Protein AF-A0A151REN8-F1 (afdb_monomer_lite)

pLDDT: mean 88.71, std 7.43, range [49.59, 95.94]

Radius of gyration: 11.91 Å; chains: 1; bounding box: 26×23×32 Å

InterPro domains:
  IPR018289 MULE transposase domain [PF10551] (2-62)

Sequence (65 aa):
MIGINYHWQNIFLGFAFLADEKVYSFVWLFETFSKAMRGHKPVMVIIDQDLAMKIVIEKVFNGLS

Foldseek 3Di:
DWDQDPVRDTDDLDDDDFPDPALVSLLVVLLVSCVVVVNDADPDDDDPPDPSNVVSCCVRRVVPD

Secondary structure (DSSP, 8-state):
-EEE-TT--EEE------SS-SHHHHHHHHHHHHHHTTTPPPS-----S-HHHHHHHIIIII---

Organism: Cajanus cajan (NCBI:txid3821)

Structure (mmCIF, N/CA/C/O backbone):
data_AF-A0A151REN8-F1
#
_entry.id   AF-A0A151REN8-F1
#
loop_
_atom_site.group_PDB
_atom_site.id
_atom_site.type_symbol
_atom_site.label_atom_id
_atom_site.label_alt_id
_atom_site.label_comp_id
_atom_site.label_asym_id
_atom_site.label_entity_id
_atom_site.label_seq_id
_atom_site.pdbx_PDB_ins_code
_atom_site.Cartn_x
_atom_site.Cartn_y
_atom_site.Cartn_z
_atom_site.occupancy
_atom_site.B_iso_or_equiv
_atom_site.auth_seq_id
_atom_site.auth_comp_id
_atom_site.auth_asym_id
_atom_site.auth_atom_id
_atom_site.pdbx_PDB_model_num
ATOM 1 N N . MET A 1 1 ? -4.864 -1.729 -6.433 1.00 89.19 1 MET A N 1
ATOM 2 C CA . MET A 1 1 ? -3.529 -1.106 -6.492 1.00 89.19 1 MET A CA 1
ATOM 3 C C . MET A 1 1 ? -2.864 -1.442 -7.808 1.00 89.19 1 MET A C 1
ATOM 5 O O . MET A 1 1 ? -2.734 -2.614 -8.155 1.00 89.19 1 MET A O 1
ATOM 9 N N . ILE A 1 2 ? -2.453 -0.401 -8.523 1.00 93.50 2 ILE A N 1
ATOM 10 C CA . ILE A 1 2 ? -1.639 -0.500 -9.732 1.00 93.50 2 ILE A CA 1
ATOM 11 C C . ILE A 1 2 ? -0.260 0.063 -9.396 1.00 93.50 2 ILE A C 1
ATOM 13 O O . ILE A 1 2 ? -0.164 1.096 -8.736 1.00 93.50 2 ILE A O 1
ATOM 17 N N . GLY A 1 3 ? 0.789 -0.640 -9.805 1.00 93.19 3 GLY A N 1
ATOM 18 C CA . GLY A 1 3 ? 2.166 -0.163 -9.767 1.00 93.19 3 GLY A CA 1
ATOM 19 C C . GLY A 1 3 ? 2.628 0.256 -11.155 1.00 93.19 3 GLY A C 1
ATOM 20 O O . GLY A 1 3 ? 2.111 -0.236 -12.156 1.00 93.19 3 GLY A O 1
ATOM 21 N N . ILE A 1 4 ? 3.627 1.130 -11.203 1.00 94.25 4 ILE A N 1
ATOM 22 C CA . ILE A 1 4 ? 4.325 1.504 -12.433 1.00 94.25 4 ILE A CA 1
ATOM 23 C C . ILE A 1 4 ? 5.785 1.087 -12.264 1.00 94.25 4 ILE A C 1
ATOM 25 O O . ILE A 1 4 ? 6.410 1.424 -11.257 1.00 94.25 4 ILE A O 1
ATOM 29 N N . ASN A 1 5 ? 6.317 0.317 -13.213 1.00 92.25 5 ASN A N 1
ATOM 30 C CA . ASN A 1 5 ? 7.733 -0.061 -13.208 1.00 92.25 5 ASN A CA 1
ATOM 31 C C . ASN A 1 5 ? 8.611 0.994 -13.910 1.00 92.25 5 ASN A C 1
ATOM 33 O O . ASN A 1 5 ? 8.117 1.954 -14.499 1.00 92.25 5 ASN A O 1
ATOM 37 N N . TYR A 1 6 ? 9.929 0.783 -13.909 1.00 91.38 6 TYR A N 1
ATOM 38 C CA . TYR A 1 6 ? 10.892 1.660 -14.592 1.00 91.38 6 TYR A CA 1
ATOM 39 C C . TYR A 1 6 ? 10.698 1.761 -16.117 1.00 91.38 6 TYR A C 1
ATOM 41 O O . TYR A 1 6 ? 11.256 2.655 -16.747 1.00 91.38 6 TYR A O 1
ATOM 49 N N . HIS A 1 7 ? 9.901 0.871 -16.712 1.00 95.38 7 HIS A N 1
ATOM 50 C CA . HIS A 1 7 ? 9.536 0.888 -18.128 1.00 95.38 7 HIS A CA 1
ATOM 51 C C . HIS A 1 7 ? 8.173 1.546 -18.386 1.00 95.38 7 HIS A C 1
ATOM 53 O O . HIS A 1 7 ? 7.642 1.410 -19.486 1.00 95.38 7 HIS A O 1
ATOM 59 N N . TRP A 1 8 ? 7.601 2.246 -17.399 1.00 91.81 8 TRP A N 1
ATOM 60 C CA . TRP A 1 8 ? 6.295 2.914 -17.494 1.00 91.81 8 TRP A CA 1
ATOM 61 C C . TRP A 1 8 ? 5.119 1.968 -17.761 1.00 91.81 8 TRP A C 1
ATOM 63 O O . TRP A 1 8 ? 4.074 2.375 -18.265 1.00 91.81 8 TRP A O 1
ATOM 73 N N . GLN A 1 9 ? 5.273 0.692 -17.414 1.00 95.94 9 GLN A N 1
ATOM 74 C CA . GLN A 1 9 ? 4.223 -0.303 -17.585 1.00 95.94 9 GLN A CA 1
ATOM 75 C C . GLN A 1 9 ? 3.381 -0.409 -16.319 1.00 95.94 9 GLN A C 1
ATOM 77 O O . GLN A 1 9 ? 3.913 -0.485 -15.208 1.00 95.94 9 GLN A O 1
ATOM 82 N N . ASN A 1 10 ? 2.066 -0.479 -16.512 1.00 95.31 10 ASN A N 1
ATOM 83 C CA . ASN A 1 10 ? 1.118 -0.745 -15.441 1.00 95.31 10 ASN A CA 1
ATOM 84 C C . ASN A 1 10 ? 1.196 -2.215 -15.024 1.00 95.31 10 ASN A C 1
ATOM 86 O O . ASN A 1 10 ? 1.074 -3.117 -15.853 1.00 95.31 10 ASN 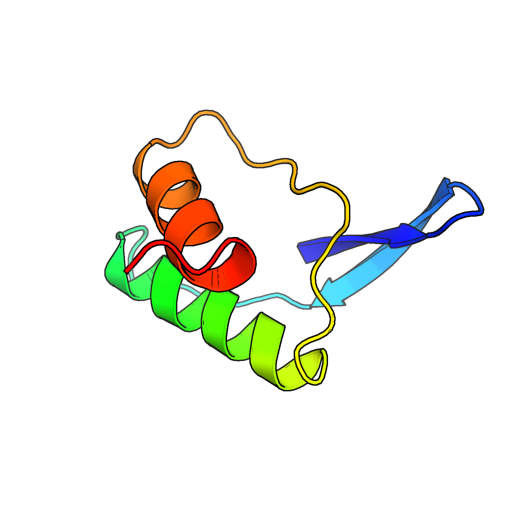A O 1
ATOM 90 N N . ILE A 1 11 ? 1.347 -2.448 -13.725 1.00 94.00 11 ILE A N 1
ATOM 91 C CA . ILE A 1 11 ? 1.374 -3.777 -13.118 1.00 94.00 11 ILE A CA 1
ATOM 92 C C . ILE A 1 11 ? 0.239 -3.856 -12.105 1.00 94.00 11 ILE A C 1
ATOM 94 O O . ILE A 1 11 ? 0.133 -3.024 -11.203 1.00 94.00 11 ILE A O 1
ATOM 98 N N . PHE A 1 12 ? -0.613 -4.871 -12.232 1.00 93.12 12 PHE A N 1
ATOM 99 C CA . PHE A 1 12 ? -1.627 -5.149 -11.224 1.00 93.12 12 PHE A CA 1
ATOM 100 C C . PHE A 1 12 ? -0.967 -5.740 -9.978 1.00 93.12 12 PHE A C 1
ATOM 102 O O . PHE A 1 12 ? -0.420 -6.839 -10.026 1.00 93.12 12 PHE A O 1
ATOM 109 N N . LEU A 1 13 ? -1.014 -5.005 -8.867 1.00 91.38 13 LEU A N 1
ATOM 110 C CA . LEU A 1 13 ? -0.402 -5.431 -7.606 1.00 91.38 13 LEU A CA 1
ATOM 111 C C . LEU A 1 13 ? -1.401 -6.106 -6.658 1.00 91.38 13 LEU A C 1
ATOM 113 O O . LEU A 1 13 ? -0.994 -6.785 -5.722 1.00 91.38 13 LEU A O 1
A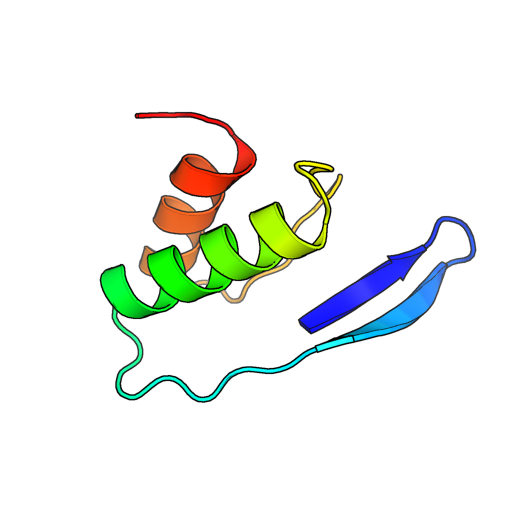TOM 117 N N . GLY A 1 14 ? -2.702 -5.916 -6.885 1.00 91.12 14 GLY A N 1
ATOM 118 C CA . GLY A 1 14 ? -3.764 -6.524 -6.087 1.00 91.12 14 GLY A CA 1
ATOM 119 C C . GLY A 1 14 ? -4.923 -5.576 -5.804 1.00 91.12 14 GLY A C 1
ATOM 120 O O . GLY A 1 14 ? -4.934 -4.418 -6.228 1.00 91.12 14 GLY A O 1
ATOM 121 N N . PHE A 1 15 ? -5.905 -6.068 -5.059 1.00 92.50 15 PHE A N 1
ATOM 122 C CA . PHE A 1 15 ? -7.081 -5.326 -4.612 1.00 92.50 15 PHE A CA 1
ATOM 123 C C . PHE A 1 15 ? -7.51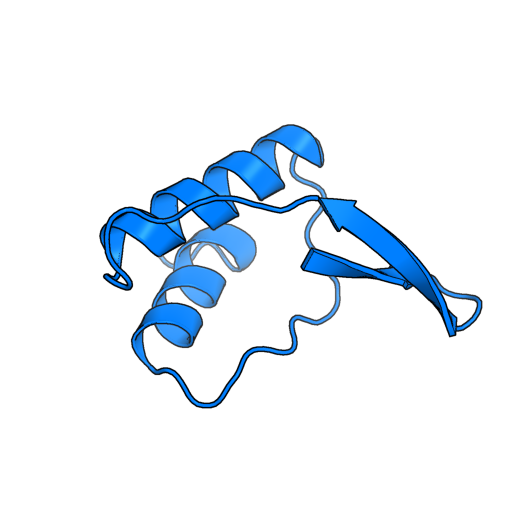2 -5.824 -3.231 1.00 92.50 15 PHE A C 1
ATOM 125 O O . PHE A 1 15 ? -7.127 -6.916 -2.818 1.00 92.50 15 PHE A O 1
ATOM 132 N N . ALA A 1 16 ? -8.296 -5.016 -2.524 1.00 90.75 16 ALA A N 1
ATOM 133 C CA . ALA A 1 16 ? -8.851 -5.367 -1.228 1.00 90.75 16 ALA A CA 1
ATOM 134 C C . ALA A 1 16 ? -10.272 -4.824 -1.114 1.00 90.75 16 ALA A C 1
ATOM 136 O O . ALA A 1 16 ? -10.573 -3.752 -1.638 1.00 90.75 16 ALA A O 1
ATOM 137 N N . PHE A 1 17 ? -11.121 -5.562 -0.406 1.00 91.31 17 PHE A N 1
ATOM 138 C CA . PHE A 1 17 ? -12.427 -5.079 0.014 1.00 91.31 17 PHE A CA 1
ATOM 139 C C . PHE A 1 17 ? -12.283 -4.449 1.394 1.00 91.31 17 PHE A C 1
ATOM 141 O O . PHE A 1 17 ? -11.822 -5.107 2.327 1.00 91.31 17 PHE A O 1
ATOM 148 N N . LEU A 1 18 ? -12.657 -3.179 1.513 1.00 90.12 18 LEU A N 1
ATOM 149 C CA . LEU A 1 18 ? -12.667 -2.471 2.787 1.00 90.12 18 LEU A CA 1
ATOM 150 C C . LEU A 1 18 ? -14.104 -2.425 3.301 1.00 90.12 18 LEU A C 1
ATOM 152 O O . LEU A 1 18 ? -15.011 -2.046 2.566 1.00 90.12 18 LEU A O 1
ATOM 156 N N . ALA A 1 19 ? -14.310 -2.845 4.551 1.00 86.38 19 ALA A N 1
ATOM 157 C CA . ALA A 1 19 ? -15.631 -2.811 5.178 1.00 86.38 19 ALA A CA 1
ATOM 158 C C . ALA A 1 19 ? -16.106 -1.367 5.417 1.00 86.38 19 ALA A C 1
ATOM 160 O O . ALA A 1 19 ? -17.298 -1.082 5.339 1.00 86.38 19 ALA A O 1
ATOM 161 N N . ASP A 1 20 ? -15.160 -0.465 5.689 1.00 84.38 20 ASP A N 1
ATOM 162 C CA . ASP A 1 20 ? -15.351 0.978 5.710 1.00 84.38 20 ASP A CA 1
ATOM 163 C C . ASP A 1 20 ? -14.082 1.699 5.223 1.00 84.38 20 ASP A C 1
ATOM 165 O O . ASP A 1 20 ? -12.972 1.167 5.287 1.00 84.38 20 ASP A O 1
ATOM 169 N N . GLU A 1 21 ? -14.239 2.927 4.734 1.00 83.88 21 GLU A N 1
ATOM 170 C CA . GLU A 1 21 ? -13.133 3.778 4.275 1.00 83.88 21 GLU A CA 1
ATOM 171 C C . GLU A 1 21 ? -12.555 4.603 5.435 1.00 83.88 21 GLU A C 1
ATOM 173 O O . GLU A 1 21 ? -12.444 5.826 5.378 1.00 83.88 21 GLU A O 1
ATOM 178 N N . LYS A 1 22 ? -12.223 3.941 6.550 1.00 86.38 22 LYS A N 1
ATOM 179 C CA . LYS A 1 22 ? -11.609 4.594 7.716 1.00 86.38 22 LYS A CA 1
ATOM 180 C C . LYS A 1 22 ? -10.099 4.398 7.751 1.00 86.38 22 LYS A C 1
ATOM 182 O O . LYS A 1 22 ? -9.553 3.444 7.202 1.00 86.38 22 LYS A O 1
ATOM 187 N N . VAL A 1 23 ? -9.430 5.262 8.519 1.00 87.25 23 VAL A N 1
ATOM 188 C CA . VAL A 1 23 ? -7.976 5.228 8.768 1.00 87.25 23 VAL A CA 1
ATOM 189 C C . VAL A 1 23 ? -7.489 3.816 9.110 1.00 87.25 23 VAL A C 1
ATOM 191 O O . VAL A 1 23 ? -6.535 3.345 8.504 1.00 87.25 23 VAL A O 1
ATOM 194 N N . TYR A 1 24 ? -8.147 3.117 10.043 1.00 89.69 24 TYR A N 1
ATOM 195 C CA . TYR A 1 24 ? -7.741 1.766 10.454 1.00 89.69 24 TYR A CA 1
ATOM 196 C C . TYR A 1 24 ? -7.777 0.756 9.295 1.00 89.69 24 TYR A C 1
ATOM 198 O O . TYR A 1 24 ? -6.837 -0.022 9.128 1.00 89.69 24 TYR A O 1
ATOM 206 N N . SER A 1 25 ? -8.822 0.809 8.468 1.00 92.00 25 SER A N 1
ATOM 207 C CA . SER A 1 25 ? -8.984 -0.052 7.293 1.00 92.00 25 SER A CA 1
ATOM 208 C C . SER A 1 25 ? -7.870 0.189 6.270 1.00 92.00 25 SER A C 1
ATOM 210 O O . SER A 1 25 ? -7.288 -0.764 5.746 1.00 92.00 25 SER A O 1
ATOM 212 N N . PHE A 1 26 ? -7.481 1.451 6.058 1.00 90.75 26 PHE A N 1
ATOM 213 C CA . PHE A 1 26 ? -6.336 1.790 5.210 1.00 90.75 26 PHE A CA 1
ATOM 214 C C . PHE A 1 26 ? -4.991 1.377 5.819 1.00 90.75 26 PHE A C 1
ATOM 216 O O . PHE A 1 26 ? -4.140 0.874 5.087 1.00 90.75 26 PHE A O 1
ATOM 223 N N . VAL A 1 27 ? -4.785 1.533 7.134 1.00 92.06 27 VAL A N 1
ATOM 224 C CA . VAL A 1 27 ? -3.558 1.056 7.807 1.00 92.06 27 VAL A CA 1
ATOM 225 C C . VAL A 1 27 ? -3.383 -0.435 7.563 1.00 92.06 2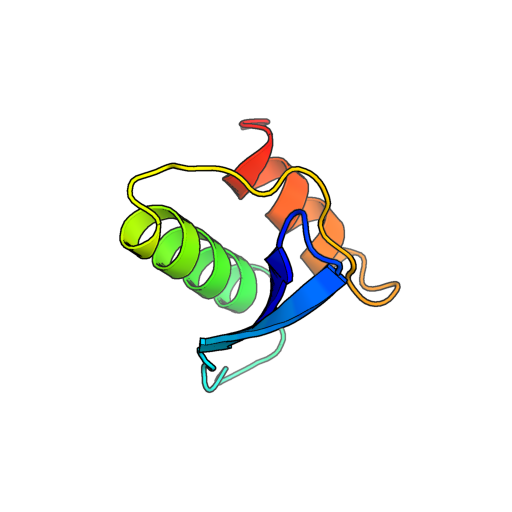7 VAL A C 1
ATOM 227 O O . VAL A 1 27 ? -2.333 -0.857 7.080 1.00 92.06 27 VAL A O 1
ATOM 230 N N . TRP A 1 28 ? -4.430 -1.221 7.821 1.00 92.75 28 TRP A N 1
ATOM 231 C CA . TRP A 1 28 ? -4.394 -2.660 7.592 1.00 92.75 28 TRP A CA 1
ATOM 232 C C . TRP A 1 28 ? -4.063 -3.002 6.131 1.00 92.75 28 TRP A C 1
ATOM 234 O O . TRP A 1 28 ? -3.211 -3.859 5.878 1.00 92.75 28 TRP A O 1
ATOM 244 N N . LEU A 1 29 ? -4.680 -2.306 5.170 1.00 93.62 29 LEU A N 1
ATOM 245 C CA . LEU A 1 29 ? -4.426 -2.504 3.742 1.00 93.62 29 LEU A CA 1
ATOM 246 C C . LEU A 1 29 ? -2.956 -2.250 3.380 1.00 93.62 29 LEU A C 1
ATOM 248 O O . LEU A 1 29 ? -2.309 -3.112 2.779 1.00 93.62 29 LEU A O 1
ATOM 252 N N . PHE A 1 30 ? -2.415 -1.088 3.747 1.00 92.44 30 PHE A N 1
ATOM 253 C CA . PHE A 1 30 ? -1.056 -0.706 3.362 1.00 92.44 30 PHE A CA 1
ATOM 254 C C . PHE A 1 30 ? 0.017 -1.495 4.122 1.00 92.44 30 PHE A C 1
ATOM 256 O O . PHE A 1 30 ? 1.047 -1.827 3.534 1.00 92.44 30 PHE A O 1
ATOM 263 N N . GLU A 1 31 ? -0.215 -1.875 5.382 1.00 93.06 31 GLU A N 1
ATOM 264 C CA . GLU A 1 31 ? 0.679 -2.787 6.107 1.00 93.06 31 GLU A CA 1
ATOM 265 C C . GLU A 1 31 ? 0.693 -4.183 5.479 1.00 93.06 31 GLU A C 1
ATOM 267 O O . GLU A 1 31 ? 1.760 -4.781 5.317 1.00 93.06 31 GLU A O 1
ATOM 272 N N . THR A 1 32 ? -0.479 -4.704 5.103 1.00 93.50 32 THR A N 1
ATOM 273 C CA . THR A 1 32 ? -0.598 -5.999 4.416 1.00 93.50 32 THR A CA 1
ATOM 274 C C . THR A 1 32 ? 0.135 -5.963 3.082 1.00 93.50 32 THR A C 1
ATOM 276 O O . THR A 1 32 ? 0.919 -6.864 2.778 1.00 93.50 32 THR A O 1
ATOM 279 N N . PHE A 1 33 ? -0.046 -4.884 2.322 1.00 92.38 33 PHE A N 1
ATOM 280 C CA . PHE A 1 33 ? 0.687 -4.659 1.086 1.00 92.38 33 PHE A CA 1
ATOM 281 C C . PHE A 1 33 ? 2.207 -4.587 1.319 1.00 92.38 33 PHE A C 1
ATOM 283 O O . PHE A 1 33 ? 2.965 -5.286 0.651 1.00 92.38 33 PHE A O 1
ATOM 290 N N . SER A 1 34 ? 2.666 -3.811 2.304 1.00 91.56 34 SER A N 1
ATOM 291 C CA . SER A 1 34 ? 4.091 -3.684 2.648 1.00 91.56 34 SER A CA 1
ATOM 292 C C . SER A 1 34 ? 4.724 -5.035 3.011 1.00 91.56 34 SER A C 1
ATOM 294 O O . SER A 1 34 ? 5.807 -5.379 2.525 1.00 91.56 34 SER A O 1
ATOM 296 N N . LYS A 1 35 ? 4.012 -5.859 3.795 1.00 92.19 35 LYS A N 1
ATOM 297 C CA . LYS A 1 35 ? 4.425 -7.234 4.124 1.00 92.19 35 LYS A CA 1
ATOM 298 C C . LYS A 1 35 ? 4.527 -8.109 2.873 1.00 92.19 35 LYS A C 1
ATOM 300 O O . LYS A 1 35 ? 5.529 -8.805 2.711 1.00 92.19 35 LYS A O 1
ATOM 305 N N . ALA A 1 36 ? 3.545 -8.044 1.971 1.00 91.94 36 ALA A N 1
ATOM 306 C CA . ALA A 1 36 ? 3.564 -8.789 0.709 1.00 91.94 36 ALA A CA 1
ATOM 307 C C . ALA A 1 36 ? 4.753 -8.388 -0.187 1.00 91.94 36 ALA A C 1
ATOM 309 O O . ALA A 1 36 ? 5.384 -9.247 -0.803 1.00 91.94 36 ALA A O 1
ATOM 310 N N . MET A 1 37 ? 5.128 -7.106 -0.175 1.00 90.44 37 MET A N 1
ATOM 311 C CA . MET A 1 37 ? 6.300 -6.568 -0.878 1.00 90.44 37 MET A CA 1
ATOM 312 C C . MET A 1 37 ? 7.630 -6.811 -0.141 1.00 90.44 37 MET A C 1
ATOM 314 O O . MET A 1 37 ? 8.673 -6.288 -0.542 1.00 90.44 37 MET A O 1
ATOM 318 N N . ARG A 1 38 ? 7.633 -7.603 0.942 1.00 89.62 38 ARG A N 1
ATOM 319 C CA . ARG A 1 38 ? 8.816 -7.889 1.778 1.00 89.62 38 ARG A CA 1
ATOM 320 C C . ARG A 1 38 ? 9.509 -6.616 2.282 1.00 89.62 38 ARG A C 1
ATOM 322 O O . ARG A 1 38 ? 10.734 -6.546 2.306 1.00 89.62 38 ARG A O 1
ATOM 329 N N . GLY A 1 39 ? 8.728 -5.592 2.624 1.00 82.38 39 GLY A N 1
ATOM 330 C CA . GLY A 1 39 ? 9.236 -4.308 3.107 1.00 82.38 39 GLY A CA 1
ATOM 331 C C . GLY A 1 39 ? 9.854 -3.408 2.032 1.00 82.38 39 GLY A C 1
ATOM 332 O O . GLY A 1 39 ? 10.345 -2.333 2.374 1.00 82.38 39 GLY A O 1
ATOM 333 N N . HIS A 1 40 ? 9.819 -3.792 0.749 1.00 86.19 40 HIS A N 1
ATOM 334 C CA . HIS A 1 40 ? 10.199 -2.889 -0.337 1.00 86.19 40 HIS A CA 1
ATOM 335 C C . HIS A 1 40 ? 9.149 -1.790 -0.464 1.00 86.19 40 HIS A C 1
ATOM 337 O O . HIS A 1 40 ? 7.970 -2.051 -0.710 1.00 86.19 40 HIS A O 1
ATOM 343 N N . LYS A 1 41 ? 9.594 -0.550 -0.282 1.00 87.50 41 LYS A N 1
ATOM 344 C CA . LYS A 1 41 ? 8.732 0.627 -0.289 1.00 87.50 41 LYS A CA 1
ATOM 345 C C . LYS A 1 41 ? 8.607 1.186 -1.709 1.00 87.50 41 LYS A C 1
ATOM 347 O O . LYS A 1 41 ? 9.592 1.171 -2.451 1.00 87.50 41 LYS A O 1
ATOM 352 N N . PRO A 1 42 ? 7.424 1.683 -2.101 1.00 89.31 42 PRO A N 1
ATOM 353 C CA . PRO A 1 42 ? 7.266 2.383 -3.368 1.00 89.31 42 PRO A CA 1
ATOM 354 C C . PRO A 1 42 ? 8.075 3.689 -3.372 1.00 89.31 42 PRO A C 1
ATOM 356 O O . PRO A 1 42 ? 8.190 4.356 -2.348 1.00 89.31 42 PRO A O 1
ATOM 359 N N . VAL A 1 43 ? 8.601 4.070 -4.540 1.00 90.12 43 VAL A N 1
ATOM 360 C CA . VAL A 1 43 ? 9.304 5.356 -4.733 1.00 90.12 43 VAL A CA 1
ATOM 361 C C . VAL A 1 43 ? 8.330 6.534 -4.665 1.00 90.12 43 VAL A C 1
ATOM 363 O O . VAL A 1 43 ? 8.670 7.607 -4.180 1.00 90.12 43 VAL A O 1
ATOM 366 N N . MET A 1 44 ? 7.109 6.331 -5.157 1.00 89.50 44 MET A N 1
ATOM 367 C CA . MET A 1 44 ? 6.051 7.330 -5.196 1.00 89.50 44 MET A CA 1
ATOM 368 C C . MET A 1 44 ? 4.710 6.630 -5.006 1.00 89.50 44 MET A C 1
ATOM 370 O O . MET A 1 44 ? 4.467 5.573 -5.592 1.00 89.50 44 MET A O 1
ATOM 374 N N . VAL A 1 45 ? 3.836 7.239 -4.210 1.00 90.75 45 VAL A N 1
ATOM 375 C CA . VAL A 1 45 ? 2.448 6.808 -4.051 1.00 90.75 45 VAL A CA 1
ATOM 376 C C . VAL A 1 45 ? 1.552 7.939 -4.531 1.00 90.75 45 VAL A C 1
ATOM 378 O O . VAL A 1 45 ? 1.667 9.065 -4.055 1.00 90.75 45 VAL A O 1
ATOM 381 N N . ILE A 1 46 ? 0.665 7.632 -5.474 1.00 90.50 46 ILE A N 1
ATOM 382 C CA . ILE A 1 46 ? -0.391 8.541 -5.916 1.00 90.50 46 ILE A CA 1
ATOM 383 C C . ILE A 1 46 ? -1.680 8.041 -5.276 1.00 90.50 46 ILE A C 1
ATOM 385 O O . ILE A 1 46 ? -2.135 6.932 -5.559 1.00 90.50 46 ILE A O 1
ATOM 389 N N . ILE A 1 47 ? -2.219 8.851 -4.380 1.00 88.94 47 ILE A N 1
ATOM 390 C CA . ILE A 1 47 ? -3.516 8.659 -3.737 1.00 88.94 47 ILE A CA 1
ATOM 391 C C . ILE A 1 47 ? -4.431 9.805 -4.159 1.00 88.94 47 ILE A C 1
ATOM 393 O O . ILE A 1 47 ? -3.955 10.835 -4.642 1.00 88.94 47 ILE A O 1
ATOM 397 N N . ASP A 1 48 ? -5.734 9.628 -3.973 1.00 86.00 48 ASP A N 1
ATOM 398 C CA . ASP A 1 48 ? -6.658 10.757 -4.044 1.00 86.00 48 ASP A CA 1
ATOM 399 C C . ASP A 1 48 ? -6.346 11.779 -2.927 1.00 86.00 48 ASP A C 1
ATOM 401 O O . ASP A 1 48 ? -5.522 11.520 -2.043 1.00 86.00 48 ASP A O 1
ATOM 405 N N . GLN A 1 49 ? -6.996 12.942 -2.934 1.00 82.12 49 GLN A N 1
ATOM 406 C CA . GLN A 1 49 ? -6.825 14.015 -1.943 1.00 82.12 49 GLN A CA 1
ATOM 407 C C . GLN A 1 49 ? -7.410 13.673 -0.555 1.00 82.12 49 GLN A C 1
ATOM 409 O O . GLN A 1 49 ? -7.857 14.552 0.182 1.00 82.12 49 GLN A O 1
ATOM 414 N N . ASP A 1 50 ? -7.386 12.397 -0.175 1.00 86.81 50 ASP A N 1
ATOM 415 C CA . ASP A 1 50 ? -7.879 11.901 1.097 1.00 86.81 50 ASP A CA 1
ATOM 416 C C . ASP A 1 50 ? -6.827 12.069 2.210 1.00 86.81 50 ASP A C 1
ATOM 418 O O . ASP A 1 50 ? -5.701 11.554 2.159 1.00 86.81 50 ASP A O 1
ATOM 422 N N . LEU A 1 51 ? -7.203 12.817 3.250 1.00 86.25 51 LEU A N 1
ATOM 423 C CA . LEU A 1 51 ? -6.324 13.114 4.380 1.00 86.25 51 LEU A CA 1
ATOM 424 C C . LEU A 1 51 ? -5.973 11.856 5.189 1.00 86.25 51 LEU A C 1
ATOM 426 O O . LEU A 1 51 ? -4.847 11.746 5.682 1.00 86.25 51 LEU A O 1
ATOM 430 N N . ALA A 1 52 ? -6.907 10.909 5.321 1.00 87.19 52 ALA A N 1
ATOM 431 C CA . ALA A 1 52 ? -6.664 9.665 6.041 1.00 87.19 52 ALA A CA 1
ATOM 432 C C . ALA A 1 52 ? -5.606 8.825 5.318 1.00 87.19 52 ALA A C 1
ATOM 434 O O . ALA A 1 52 ? -4.645 8.385 5.951 1.00 87.19 52 ALA A O 1
ATOM 435 N N . MET A 1 53 ? -5.706 8.679 3.996 1.00 89.94 53 MET A N 1
ATOM 436 C CA . MET A 1 53 ? -4.705 8.004 3.176 1.00 89.94 53 MET A CA 1
ATOM 437 C C . MET A 1 53 ? -3.334 8.658 3.320 1.00 89.94 53 MET A C 1
ATOM 439 O O . MET A 1 53 ? -2.357 7.947 3.541 1.00 89.94 53 MET A O 1
ATOM 443 N N . LYS A 1 54 ? -3.244 9.995 3.280 1.00 89.12 54 LYS A N 1
ATOM 444 C CA . LYS A 1 54 ? -1.961 10.694 3.456 1.00 89.12 54 LYS A CA 1
ATOM 445 C C . LYS A 1 54 ? -1.292 10.338 4.787 1.00 89.12 54 LYS A C 1
ATOM 447 O O . LYS A 1 54 ? -0.119 9.972 4.795 1.00 89.12 54 LYS A O 1
ATOM 452 N N . ILE A 1 55 ? -2.037 10.387 5.894 1.00 88.94 55 ILE A N 1
ATOM 453 C CA . ILE A 1 55 ? -1.527 10.022 7.228 1.00 88.94 55 ILE A CA 1
ATOM 454 C C . ILE A 1 55 ? -1.051 8.563 7.252 1.00 88.94 55 ILE A C 1
ATOM 456 O O . ILE A 1 55 ? -0.000 8.254 7.813 1.00 88.94 55 ILE A O 1
ATOM 460 N N . VAL A 1 56 ? -1.805 7.657 6.630 1.00 91.06 56 VAL A N 1
ATOM 461 C CA . VAL A 1 56 ? -1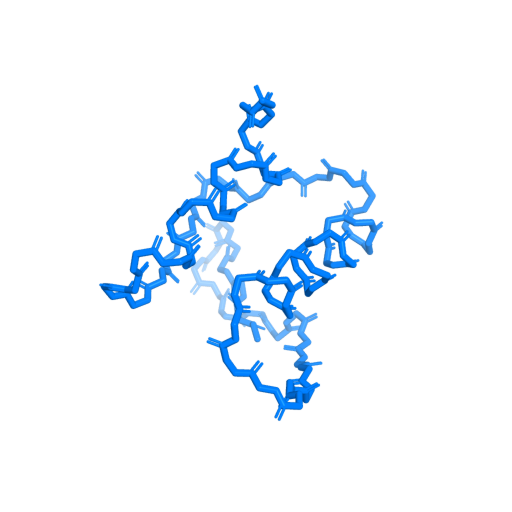.466 6.230 6.616 1.00 91.06 56 VAL A CA 1
ATOM 462 C C . VAL A 1 56 ? -0.227 5.935 5.770 1.00 91.06 56 VAL A C 1
ATOM 464 O O . VAL A 1 56 ? 0.609 5.141 6.196 1.00 91.06 56 VAL A O 1
ATOM 467 N N . ILE A 1 57 ? -0.074 6.576 4.610 1.00 91.62 57 ILE A N 1
ATOM 468 C CA . ILE A 1 57 ? 1.117 6.429 3.760 1.00 91.62 57 ILE A CA 1
ATOM 469 C C . ILE A 1 57 ? 2.374 6.873 4.515 1.00 91.62 57 ILE A C 1
ATOM 471 O O . ILE A 1 57 ? 3.359 6.131 4.535 1.00 91.62 57 ILE A O 1
ATOM 475 N N . GLU A 1 58 ? 2.321 8.023 5.194 1.00 89.38 58 GLU A N 1
ATOM 476 C CA . GLU A 1 58 ? 3.422 8.512 6.038 1.00 89.38 58 GLU A CA 1
ATOM 477 C C . GLU A 1 58 ? 3.767 7.511 7.151 1.00 89.38 58 GLU A C 1
ATOM 479 O O . GLU A 1 58 ? 4.931 7.145 7.342 1.00 89.38 58 GLU A O 1
ATOM 484 N N . LYS A 1 59 ? 2.749 6.985 7.837 1.00 89.81 59 LYS A N 1
ATOM 485 C CA . LYS A 1 59 ? 2.932 6.005 8.911 1.00 89.81 59 LYS A CA 1
ATOM 486 C C . LYS A 1 59 ? 3.556 4.694 8.421 1.00 89.81 59 LYS A C 1
ATOM 488 O O . LYS A 1 59 ? 4.511 4.200 9.017 1.00 89.81 59 LYS A O 1
ATOM 493 N N . VAL A 1 60 ? 3.021 4.108 7.348 1.00 90.56 60 VAL A N 1
ATOM 494 C CA . VAL A 1 60 ? 3.390 2.752 6.902 1.00 90.56 60 VAL A CA 1
ATOM 495 C C . VAL A 1 60 ? 4.680 2.745 6.085 1.00 90.56 60 VAL A C 1
ATOM 497 O O . VAL A 1 60 ? 5.509 1.844 6.242 1.00 90.56 60 VAL A O 1
ATOM 500 N N . PHE A 1 61 ? 4.870 3.729 5.204 1.00 89.12 61 PHE A N 1
ATOM 501 C CA . PHE A 1 61 ? 6.003 3.741 4.280 1.00 89.12 61 PHE A CA 1
ATOM 502 C C . PHE A 1 61 ? 7.131 4.667 4.732 1.00 89.12 61 PHE A C 1
ATOM 504 O O . PHE A 1 61 ? 8.292 4.318 4.518 1.00 89.12 61 PHE A O 1
ATOM 511 N N . ASN A 1 62 ? 6.856 5.760 5.445 1.00 83.88 62 ASN A N 1
ATOM 512 C CA . ASN A 1 62 ? 7.909 6.698 5.861 1.00 83.88 62 ASN A CA 1
ATOM 513 C C . ASN A 1 62 ? 8.383 6.476 7.306 1.00 83.88 62 ASN A C 1
ATOM 515 O O . ASN A 1 62 ? 9.429 6.993 7.687 1.00 83.88 62 ASN A O 1
ATOM 519 N N . GLY A 1 63 ? 7.698 5.621 8.076 1.00 68.00 63 GLY A N 1
ATOM 520 C CA . GLY A 1 63 ? 8.127 5.228 9.422 1.00 68.00 63 GLY A CA 1
ATOM 521 C C . GLY A 1 63 ? 7.976 6.335 10.466 1.00 68.00 63 GLY A C 1
ATOM 522 O O . GLY A 1 63 ? 8.621 6.272 11.509 1.00 68.00 63 GLY A O 1
ATOM 523 N N . LEU A 1 64 ? 7.140 7.339 10.192 1.00 58.62 64 LEU A N 1
ATOM 524 C CA . LEU A 1 64 ? 6.720 8.321 11.186 1.00 58.62 64 LEU A CA 1
ATOM 525 C C . LEU A 1 64 ? 5.715 7.640 12.130 1.00 58.62 64 LEU A C 1
ATOM 527 O O . LEU A 1 64 ? 4.565 7.401 11.754 1.00 58.62 64 LEU A O 1
ATOM 531 N N . SER 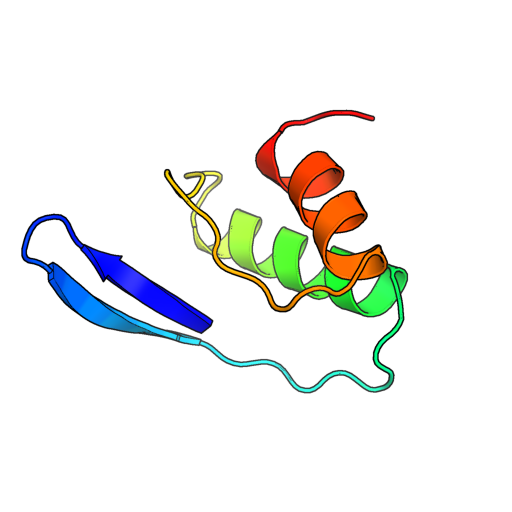A 1 65 ? 6.187 7.255 13.319 1.00 49.59 65 SER A N 1
ATOM 532 C CA . SER A 1 65 ? 5.381 6.709 14.422 1.00 49.59 65 SER A CA 1
ATOM 533 C C . SER A 1 65 ? 4.801 7.809 15.296 1.00 49.59 65 SER A C 1
ATOM 535 O O . SER A 1 65 ? 5.616 8.658 15.725 1.00 49.59 65 SER A O 1
#